Protein AF-A0A379TBI2-F1 (afdb_monomer)

Foldseek 3Di:
DVVLVVVLVVVVVVLVVVVVVVVVVCVVPVPDDCVVVVVVSVVVVVVSVLVSCLSVDDPVVSLVSVLVVVLVVLVVVVVPDPDDPVPVPLSVVVSVLSVVLSVCVVVVVVVCSVCCVPPVSVVVVVVVVVVVVVVVVVVVVVVVVVVVVVCVVVVVDDDDDDDDDDD

Sequence (167 aa):
MMLLEKSLLVIFALLLVATLVNQILVWRRPDKDWRELTLRIRTWWLIIILFSLALLSPTWLALTFFALLSFMALKEFLTLVPSRHSDRMPLLWMFIAIPINYWLIGIGWYGMFVVFIPVYVFLFLPARMVKKSNLWTISGTACLSFNNRHTEVLLKLGEPETPFLYC

Radius of gyration: 27.83 Å; Cα contacts (8 Å, |Δi|>4): 44; chains: 1; bounding box: 73×59×54 Å

Structure (mmCIF, N/CA/C/O backbone):
data_AF-A0A379TBI2-F1
#
_entry.id   AF-A0A379TBI2-F1
#
loop_
_atom_site.group_PDB
_atom_site.id
_atom_site.type_symbol
_atom_site.label_atom_id
_atom_site.label_alt_id
_atom_site.label_comp_id
_atom_site.label_asym_id
_atom_site.label_entity_id
_atom_site.label_seq_id
_atom_site.pdbx_PDB_ins_code
_atom_site.Cartn_x
_atom_site.Cartn_y
_atom_site.Cartn_z
_atom_site.occupancy
_atom_site.B_iso_or_equiv
_atom_site.auth_seq_id
_atom_site.auth_comp_id
_atom_site.auth_asym_id
_atom_site.auth_atom_id
_atom_site.pdbx_PDB_model_num
ATOM 1 N N . MET A 1 1 ? -19.198 12.059 -6.521 1.00 63.09 1 MET A N 1
ATOM 2 C CA . MET A 1 1 ? -18.618 12.555 -5.253 1.00 63.09 1 MET A CA 1
ATOM 3 C C . MET A 1 1 ? -19.501 12.201 -4.055 1.00 63.09 1 MET A C 1
ATOM 5 O O . MET A 1 1 ? -19.048 11.424 -3.232 1.00 63.09 1 MET A O 1
ATOM 9 N N . MET A 1 2 ? -20.784 12.589 -4.020 1.00 72.75 2 MET A N 1
ATOM 10 C CA . MET A 1 2 ? -21.683 12.294 -2.879 1.00 72.75 2 MET A CA 1
ATOM 11 C C . MET A 1 2 ? -21.872 10.800 -2.526 1.00 72.75 2 MET A C 1
ATOM 13 O O . MET A 1 2 ? -22.045 10.463 -1.361 1.00 72.75 2 MET A O 1
ATOM 17 N N . LEU A 1 3 ? -21.846 9.886 -3.506 1.00 75.50 3 LEU A N 1
ATOM 18 C CA . LEU A 1 3 ? -21.979 8.439 -3.247 1.00 75.50 3 LEU A CA 1
ATOM 19 C C . LEU A 1 3 ? -20.735 7.842 -2.568 1.00 75.50 3 LEU A C 1
ATOM 21 O O . LEU A 1 3 ? -20.865 6.971 -1.710 1.00 75.50 3 LEU A O 1
ATOM 25 N N . LEU A 1 4 ? -19.543 8.343 -2.914 1.00 73.00 4 LEU A N 1
ATOM 26 C CA . LEU A 1 4 ? -18.274 7.885 -2.345 1.00 73.00 4 LEU A CA 1
ATOM 27 C C . LEU A 1 4 ? -18.199 8.263 -0.860 1.00 73.00 4 LEU A C 1
ATOM 29 O O . LEU A 1 4 ? -17.971 7.403 -0.013 1.00 73.00 4 LEU A O 1
ATOM 33 N N . GLU A 1 5 ? -18.498 9.522 -0.537 1.00 75.19 5 GLU A N 1
ATOM 34 C CA . GLU A 1 5 ? -18.505 10.031 0.840 1.00 75.19 5 GLU A CA 1
ATOM 35 C C . GLU A 1 5 ? -19.476 9.254 1.735 1.00 75.19 5 GLU A C 1
ATOM 37 O O . GLU A 1 5 ? -19.113 8.838 2.835 1.00 75.19 5 GLU A O 1
ATOM 42 N N . LYS A 1 6 ? -20.691 8.971 1.242 1.00 82.81 6 LYS A N 1
ATOM 43 C CA . LYS A 1 6 ? -21.672 8.178 1.996 1.00 82.81 6 LYS A CA 1
ATOM 44 C C . LYS A 1 6 ? -21.209 6.743 2.234 1.00 82.81 6 LYS A C 1
ATOM 46 O O . LYS A 1 6 ? -21.382 6.237 3.340 1.00 82.81 6 LYS A O 1
ATOM 51 N N . SER A 1 7 ? -20.601 6.096 1.239 1.00 79.19 7 SER A N 1
ATOM 52 C CA . SER A 1 7 ? -20.083 4.731 1.400 1.00 79.19 7 SER A CA 1
ATOM 53 C C . SER A 1 7 ? -18.958 4.654 2.440 1.00 79.19 7 SER A C 1
ATOM 55 O O . SER A 1 7 ? -18.950 3.750 3.274 1.00 79.19 7 SER A O 1
ATOM 57 N N . LEU A 1 8 ? -18.070 5.650 2.468 1.00 74.94 8 LEU A N 1
ATOM 58 C CA . LEU A 1 8 ? -16.977 5.733 3.435 1.00 74.94 8 LEU A CA 1
ATOM 59 C C . LEU A 1 8 ? -17.489 5.982 4.854 1.00 74.94 8 LEU A C 1
ATOM 61 O O . LEU A 1 8 ? -17.035 5.316 5.781 1.00 74.94 8 LEU A O 1
ATOM 65 N N . LEU A 1 9 ? -18.477 6.866 5.023 1.00 81.00 9 LEU A N 1
ATOM 66 C CA . LEU A 1 9 ? -19.123 7.097 6.318 1.00 81.00 9 LEU A CA 1
ATOM 67 C C . LEU A 1 9 ? -19.781 5.828 6.871 1.00 81.00 9 LEU A C 1
ATOM 69 O O . LEU A 1 9 ? -19.656 5.550 8.062 1.00 81.00 9 LEU A O 1
ATOM 73 N N . VAL A 1 10 ? -20.436 5.032 6.018 1.00 82.75 10 VAL A N 1
ATOM 74 C CA . VAL A 1 10 ? -21.030 3.746 6.422 1.00 82.75 10 VAL A CA 1
ATOM 75 C C . VAL 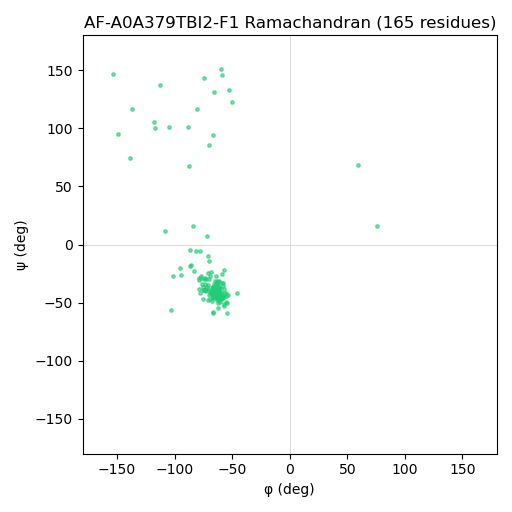A 1 10 ? -19.953 2.761 6.878 1.00 82.75 10 VAL A C 1
ATOM 77 O O . VAL A 1 10 ? -20.110 2.136 7.925 1.00 82.75 10 VAL A O 1
ATOM 80 N N . ILE A 1 11 ? -18.843 2.654 6.142 1.00 79.75 11 ILE A N 1
ATOM 81 C CA . ILE A 1 11 ? -17.716 1.782 6.510 1.00 79.75 11 ILE A CA 1
ATOM 82 C C . ILE A 1 11 ? -17.106 2.225 7.848 1.00 79.75 11 ILE A C 1
ATOM 84 O O . ILE A 1 11 ? -16.882 1.395 8.732 1.00 79.75 11 ILE A O 1
ATOM 88 N N . PHE A 1 12 ? -16.891 3.530 8.033 1.00 78.12 12 PHE A N 1
ATOM 89 C CA . PHE A 1 12 ? -16.325 4.085 9.263 1.00 78.12 12 PHE A CA 1
ATOM 90 C C . PHE A 1 12 ? -17.249 3.874 10.470 1.00 78.12 12 PHE A C 1
ATOM 92 O O . PHE A 1 12 ? -16.785 3.494 11.546 1.00 78.12 12 PHE A O 1
ATOM 99 N N . ALA A 1 13 ? -18.559 4.061 10.288 1.00 82.88 13 ALA A N 1
ATOM 100 C CA . ALA A 1 13 ? -19.562 3.817 11.321 1.00 82.88 13 ALA A CA 1
ATOM 101 C C . ALA A 1 13 ? -19.628 2.332 11.713 1.00 82.88 13 ALA A C 1
ATOM 103 O O . ALA A 1 13 ? -19.601 2.011 12.901 1.00 82.88 13 ALA A O 1
ATOM 104 N N . LEU A 1 14 ? -19.646 1.423 10.731 1.00 79.19 14 LEU A N 1
ATOM 105 C CA . LEU A 1 14 ? -19.635 -0.024 10.965 1.00 79.19 14 LEU A CA 1
ATOM 106 C C . LEU A 1 14 ? -18.405 -0.448 11.787 1.00 79.19 14 LEU A C 1
ATOM 108 O O . LEU A 1 14 ? -18.512 -1.249 12.717 1.00 79.19 14 LEU A O 1
ATOM 112 N N . LEU A 1 15 ? -17.239 0.123 11.480 1.00 70.38 15 LEU A N 1
ATOM 113 C CA . LEU A 1 15 ? -16.003 -0.157 12.210 1.00 70.38 15 LEU A CA 1
ATOM 114 C C . LEU A 1 15 ? -15.998 0.411 13.612 1.00 70.38 15 LEU A C 1
ATOM 116 O O . LEU A 1 15 ? -15.605 -0.294 14.539 1.00 70.38 15 LEU A O 1
ATOM 120 N N . LEU A 1 16 ? -16.455 1.649 13.794 1.00 80.50 16 LEU A N 1
ATOM 121 C CA . LEU A 1 16 ? -16.614 2.233 15.122 1.00 80.50 16 LEU A CA 1
ATOM 122 C C . LEU A 1 16 ? -17.472 1.332 16.010 1.00 80.50 16 LEU A C 1
ATOM 124 O O . LEU A 1 16 ? -17.080 1.043 17.140 1.00 80.50 16 LEU A O 1
ATOM 128 N N . VAL A 1 17 ? -18.573 0.805 15.469 1.00 80.88 17 VAL A N 1
ATOM 129 C CA . VAL A 1 17 ? -19.432 -0.156 16.170 1.00 80.88 17 VAL A CA 1
ATOM 130 C C . VAL A 1 17 ? -18.666 -1.438 16.504 1.00 80.88 17 VAL A C 1
ATOM 132 O O . VAL A 1 17 ? -18.641 -1.830 17.669 1.00 80.88 17 VAL A O 1
ATOM 135 N N . ALA A 1 18 ? -17.976 -2.061 15.545 1.00 72.56 18 ALA A N 1
ATOM 136 C CA . ALA A 1 18 ? -17.181 -3.269 15.800 1.00 72.56 18 ALA A CA 1
ATOM 137 C C . ALA A 1 18 ? -16.090 -3.057 16.875 1.00 72.56 18 ALA A C 1
ATOM 139 O O . ALA A 1 18 ? -15.830 -3.936 17.699 1.00 72.56 18 ALA A O 1
ATOM 140 N N . THR A 1 19 ? -15.492 -1.866 16.910 1.00 76.31 19 THR A N 1
ATOM 141 C CA . THR A 1 19 ? -14.463 -1.476 17.891 1.00 76.31 19 THR A CA 1
ATOM 142 C C . THR A 1 19 ? -15.050 -1.290 19.271 1.00 76.31 19 THR A C 1
ATOM 144 O O . THR A 1 19 ? -14.511 -1.818 20.237 1.00 76.31 19 THR A O 1
ATOM 147 N N . LEU A 1 20 ? -16.164 -0.562 19.361 1.00 81.25 20 LEU A N 1
ATOM 148 C CA . LEU A 1 20 ? -16.883 -0.336 20.608 1.00 81.25 20 LEU A CA 1
ATOM 149 C C . LEU A 1 20 ? -17.340 -1.664 21.206 1.00 81.25 20 LEU A C 1
ATOM 151 O O . LEU A 1 20 ? -17.132 -1.892 22.393 1.00 81.25 20 LEU A O 1
ATOM 155 N N . VAL A 1 21 ? -17.875 -2.569 20.384 1.00 78.44 21 VAL A N 1
ATOM 156 C CA . VAL A 1 21 ? -18.272 -3.916 20.818 1.00 78.44 21 VAL A CA 1
ATOM 157 C C . VAL A 1 21 ? -17.077 -4.676 21.400 1.00 78.44 21 VAL A C 1
ATOM 159 O O . VAL A 1 21 ? -17.189 -5.236 22.490 1.00 78.44 21 VAL A O 1
ATOM 162 N N . ASN A 1 22 ? -15.918 -4.651 20.737 1.00 69.56 22 ASN A N 1
ATOM 163 C CA . ASN A 1 22 ? -14.719 -5.317 21.246 1.00 69.56 22 ASN A CA 1
ATOM 164 C C . ASN A 1 22 ? -14.168 -4.665 22.525 1.00 69.56 22 ASN A C 1
ATOM 166 O O . ASN A 1 22 ? -13.804 -5.365 23.466 1.00 69.56 22 ASN A O 1
ATOM 170 N N . GLN A 1 23 ? -14.154 -3.333 22.593 1.00 73.94 23 GLN A N 1
ATOM 171 C CA . GLN A 1 23 ? -13.708 -2.576 23.764 1.00 73.94 23 GLN A CA 1
ATOM 172 C C . GLN A 1 23 ? -14.595 -2.875 24.982 1.00 73.94 23 GLN A C 1
ATOM 174 O O . GLN A 1 23 ? -14.090 -3.124 26.075 1.00 73.94 23 GLN A O 1
ATOM 179 N N . ILE A 1 24 ? -15.918 -2.914 24.785 1.00 76.75 24 ILE A N 1
ATOM 180 C CA . ILE A 1 24 ? -16.900 -3.262 25.820 1.00 76.75 24 ILE A CA 1
ATOM 181 C C . ILE A 1 24 ? -16.704 -4.712 26.279 1.00 76.75 24 ILE A C 1
ATOM 183 O O . ILE A 1 24 ? -16.808 -4.994 27.474 1.00 76.75 24 ILE A O 1
ATOM 187 N N . LEU A 1 25 ? -16.393 -5.629 25.360 1.00 67.75 25 LEU A N 1
ATOM 188 C CA . LEU A 1 25 ? -16.162 -7.036 25.681 1.00 67.75 25 LEU A CA 1
ATOM 189 C C . LEU A 1 25 ? -14.884 -7.238 26.513 1.00 67.75 25 LEU A C 1
ATOM 191 O O . LEU A 1 25 ? -14.921 -7.960 27.510 1.00 67.75 25 LEU A O 1
ATOM 195 N N . VAL A 1 26 ? -13.796 -6.544 26.159 1.00 65.69 26 VAL A N 1
ATOM 196 C CA . VAL A 1 26 ? -12.535 -6.533 26.924 1.00 65.69 26 VAL A CA 1
ATOM 197 C C . VAL A 1 26 ? -12.742 -5.918 28.310 1.00 65.69 26 VAL A C 1
ATOM 199 O O . VAL A 1 26 ? -12.246 -6.451 29.299 1.00 65.69 26 VAL A O 1
ATOM 202 N N . TRP A 1 27 ? -13.524 -4.840 28.407 1.00 67.00 27 TRP A N 1
ATOM 203 C CA . TRP A 1 27 ? -13.779 -4.163 29.680 1.00 67.00 27 TRP A CA 1
ATOM 204 C C . TRP A 1 27 ? -14.707 -4.959 30.612 1.00 67.00 27 TRP A C 1
ATOM 206 O O . TRP A 1 27 ? -14.565 -4.885 31.830 1.00 67.00 27 TRP A O 1
ATOM 216 N N . ARG A 1 28 ? -15.633 -5.762 30.066 1.00 67.25 28 ARG A N 1
ATOM 217 C CA . ARG A 1 28 ? -16.559 -6.589 30.863 1.00 67.25 28 ARG A CA 1
ATOM 218 C C . ARG A 1 28 ? -16.025 -7.964 31.271 1.00 67.25 28 ARG A C 1
ATOM 220 O O . ARG A 1 28 ? -16.618 -8.578 32.157 1.00 67.25 28 ARG A O 1
ATOM 227 N N . ARG A 1 29 ? -14.985 -8.498 30.623 1.00 58.84 29 ARG A N 1
ATOM 228 C CA . ARG A 1 29 ? -14.481 -9.865 30.877 1.00 58.84 29 ARG A CA 1
ATOM 229 C C . ARG A 1 29 ? -12.941 -9.911 30.883 1.00 58.84 29 ARG A C 1
ATOM 231 O O . ARG A 1 29 ? -12.364 -10.444 29.933 1.00 58.84 29 ARG A O 1
ATOM 238 N N . PRO A 1 30 ? -12.280 -9.412 31.945 1.00 62.41 30 PRO A N 1
ATOM 239 C CA . PRO A 1 30 ? -10.816 -9.409 32.060 1.00 62.41 30 PRO A CA 1
ATOM 240 C C . PRO A 1 30 ? -10.180 -10.801 32.268 1.00 62.41 30 PRO A C 1
ATOM 242 O O . PRO A 1 30 ? -8.983 -10.944 32.062 1.00 62.41 30 PRO A O 1
ATOM 245 N N . ASP A 1 31 ? -10.962 -11.831 32.621 1.00 60.78 31 ASP A N 1
ATOM 246 C CA . ASP A 1 31 ? -10.477 -13.193 32.941 1.00 60.78 31 ASP A CA 1
ATOM 247 C C . ASP A 1 31 ? -10.110 -14.086 31.737 1.00 60.78 31 ASP A C 1
ATOM 249 O O . ASP A 1 31 ? -9.628 -15.203 31.915 1.00 60.78 31 ASP A O 1
ATOM 253 N N . LYS A 1 32 ? -10.352 -13.649 30.496 1.00 61.44 32 LYS A N 1
ATOM 254 C CA . LYS A 1 32 ? -9.974 -14.406 29.288 1.00 61.44 32 LYS A CA 1
ATOM 255 C C . LYS A 1 32 ? -8.884 -13.662 28.524 1.00 61.44 32 LYS A C 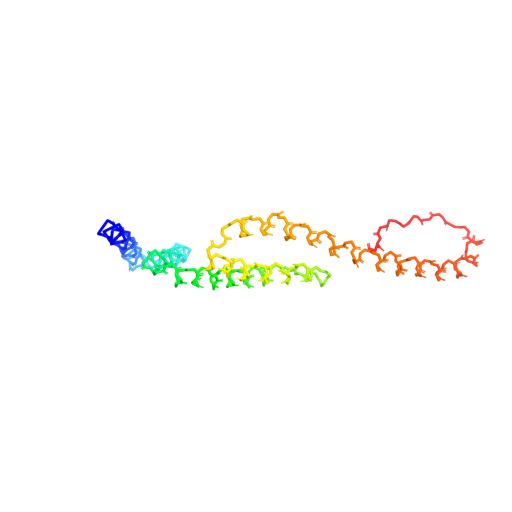1
ATOM 257 O O . LYS A 1 32 ? -8.982 -12.455 28.319 1.00 61.44 32 LYS A O 1
ATOM 262 N N . ASP A 1 33 ? -7.874 -14.385 28.040 1.00 66.31 33 ASP A N 1
ATOM 263 C CA . ASP A 1 33 ? -6.831 -13.819 27.180 1.00 66.31 33 ASP A CA 1
ATOM 264 C C . ASP A 1 33 ? -7.397 -13.473 25.787 1.00 66.31 33 ASP A C 1
ATOM 266 O O . ASP A 1 33 ? -7.311 -14.234 24.827 1.00 66.31 33 ASP A O 1
ATOM 270 N N . TRP A 1 34 ? -7.973 -12.276 25.654 1.00 66.38 34 TRP A N 1
ATOM 271 C CA . TRP A 1 34 ? -8.491 -11.725 24.390 1.00 66.38 34 TRP A CA 1
ATOM 272 C C . TRP A 1 34 ? -7.414 -11.040 23.534 1.00 66.38 34 TRP A C 1
ATOM 274 O O . TRP A 1 34 ? -7.726 -10.258 22.627 1.00 66.38 34 TRP A O 1
ATOM 284 N N . ARG A 1 35 ? -6.132 -11.287 23.830 1.00 70.38 35 ARG A N 1
ATOM 285 C CA . ARG A 1 35 ? -5.003 -10.599 23.183 1.00 70.38 35 ARG A CA 1
ATOM 286 C C . ARG A 1 35 ? -4.966 -10.878 21.685 1.00 70.38 35 ARG A C 1
ATOM 288 O O . ARG A 1 35 ? -4.784 -9.943 20.915 1.00 70.38 35 ARG A O 1
ATOM 295 N N . GLU A 1 36 ? -5.236 -12.114 21.265 1.00 73.12 36 GLU A N 1
ATOM 296 C CA . GLU A 1 36 ? -5.287 -12.477 19.843 1.00 73.12 36 GLU A CA 1
ATOM 297 C C . GLU A 1 36 ? -6.422 -11.771 19.087 1.00 73.12 36 GLU A C 1
ATOM 299 O O . GLU A 1 36 ? -6.209 -11.260 17.985 1.00 73.12 36 GLU A O 1
ATOM 304 N N . LEU A 1 37 ? -7.620 -11.693 19.682 1.00 70.00 37 LEU A N 1
ATOM 305 C CA . LEU A 1 37 ? -8.766 -10.998 19.080 1.00 70.00 37 LEU A CA 1
ATOM 306 C C . LEU A 1 37 ? -8.499 -9.496 18.952 1.00 70.00 37 LEU A C 1
ATOM 308 O O . LEU A 1 37 ? -8.740 -8.901 17.901 1.00 70.00 37 LEU A O 1
ATOM 312 N N . THR A 1 38 ? -7.947 -8.895 20.006 1.00 74.75 38 THR A N 1
ATOM 313 C CA . THR A 1 38 ? -7.604 -7.469 20.028 1.00 74.75 38 THR A CA 1
ATOM 314 C C . THR A 1 38 ? -6.521 -7.146 18.996 1.00 74.75 38 THR A C 1
ATOM 316 O O . THR A 1 38 ? -6.607 -6.118 18.323 1.00 74.75 38 THR A O 1
ATOM 319 N N . LEU A 1 39 ? -5.542 -8.041 18.806 1.00 77.44 39 LEU A N 1
ATOM 320 C CA . LEU A 1 39 ? -4.510 -7.886 17.779 1.00 77.44 39 LEU A CA 1
ATOM 321 C C . LEU A 1 39 ? -5.117 -7.899 16.371 1.00 77.44 39 LEU A C 1
ATOM 323 O O . LEU A 1 39 ? -4.838 -7.001 15.578 1.00 77.44 39 LEU A O 1
ATOM 327 N N . ARG A 1 40 ? -6.000 -8.866 16.080 1.00 78.38 40 ARG A N 1
ATOM 328 C CA . ARG A 1 40 ? -6.691 -8.967 14.782 1.00 78.38 40 ARG A CA 1
ATOM 329 C C . ARG A 1 40 ? -7.490 -7.704 14.477 1.00 78.38 40 ARG A C 1
ATOM 331 O O . ARG A 1 40 ? -7.386 -7.172 13.375 1.00 78.38 40 ARG A O 1
ATOM 338 N N . ILE A 1 41 ? -8.233 -7.193 15.455 1.00 79.31 41 ILE A N 1
ATOM 339 C CA . ILE A 1 41 ? -9.045 -5.979 15.296 1.00 79.31 41 ILE A CA 1
ATOM 340 C C . ILE A 1 41 ? -8.164 -4.754 15.056 1.00 79.31 41 ILE A C 1
ATOM 342 O O . ILE A 1 41 ? -8.484 -3.937 14.195 1.00 79.31 41 ILE A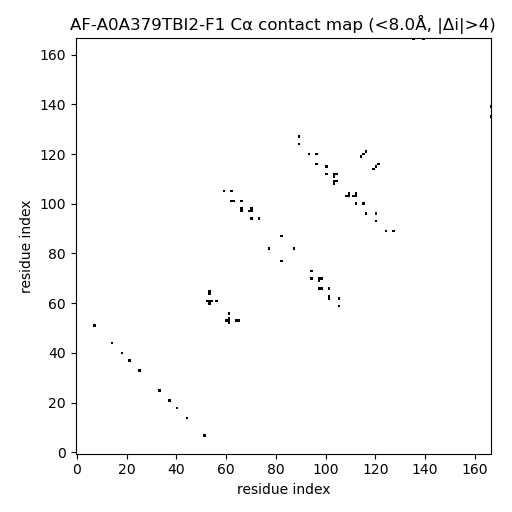 O 1
ATOM 346 N N . ARG A 1 42 ? -7.023 -4.651 15.746 1.00 78.50 42 ARG A N 1
ATOM 347 C CA . ARG A 1 42 ? -6.055 -3.569 15.534 1.00 78.50 42 ARG A CA 1
ATOM 348 C C . ARG A 1 42 ? -5.453 -3.603 14.126 1.00 78.50 42 ARG A C 1
ATOM 350 O O . ARG A 1 42 ? -5.350 -2.554 13.494 1.00 78.50 42 ARG A O 1
ATOM 357 N N . THR A 1 43 ? -5.098 -4.783 13.616 1.00 80.25 43 THR A N 1
ATOM 358 C CA . THR A 1 43 ? -4.597 -4.948 12.240 1.00 80.25 43 THR A CA 1
ATOM 359 C C . THR A 1 43 ? -5.662 -4.582 11.207 1.00 80.25 43 THR A C 1
ATOM 361 O O . THR A 1 43 ? -5.370 -3.853 10.261 1.00 80.25 43 THR A O 1
ATOM 364 N N . TRP A 1 44 ? -6.906 -5.027 11.404 1.00 81.12 44 TRP A N 1
ATOM 365 C CA . TRP A 1 44 ? -8.030 -4.668 10.533 1.00 81.12 44 TRP A CA 1
ATOM 366 C C . TRP A 1 44 ? -8.295 -3.162 10.522 1.00 81.12 44 TRP A C 1
ATOM 368 O O . TRP A 1 44 ? -8.494 -2.583 9.456 1.00 81.12 44 TRP A O 1
ATOM 378 N N . TRP A 1 45 ? -8.217 -2.509 11.683 1.00 77.44 45 TRP A N 1
ATOM 379 C CA . TRP A 1 45 ? -8.302 -1.052 11.784 1.00 77.44 45 TRP A CA 1
ATOM 380 C C . TRP A 1 45 ? -7.252 -0.345 10.939 1.00 77.44 45 TRP A C 1
ATOM 382 O O . TRP A 1 45 ? -7.561 0.608 10.226 1.00 77.44 45 TRP A O 1
ATOM 392 N N . LEU A 1 46 ? -6.015 -0.834 11.008 1.00 80.25 46 LEU A N 1
ATOM 393 C CA . LEU A 1 46 ? -4.898 -0.270 10.267 1.00 80.25 46 LEU A CA 1
ATOM 394 C C . LEU A 1 46 ? -5.138 -0.392 8.756 1.00 80.25 46 LEU A C 1
ATOM 396 O O . LEU A 1 46 ? -5.017 0.604 8.048 1.00 80.25 46 LEU A O 1
ATOM 400 N N . ILE A 1 47 ? -5.572 -1.566 8.280 1.00 83.44 47 ILE A N 1
ATOM 401 C CA . ILE A 1 47 ? -5.901 -1.802 6.863 1.00 83.44 47 ILE A CA 1
ATOM 402 C C . ILE A 1 47 ? -7.026 -0.872 6.399 1.00 83.44 47 ILE A C 1
ATOM 404 O O . ILE A 1 47 ? -6.927 -0.287 5.322 1.00 83.44 47 ILE A O 1
ATOM 408 N N . ILE A 1 48 ? -8.082 -0.705 7.197 1.00 80.56 48 ILE A N 1
ATOM 409 C CA . ILE A 1 48 ? -9.256 0.044 6.743 1.00 80.56 48 ILE A CA 1
ATOM 410 C C . ILE A 1 48 ? -9.048 1.557 6.818 1.00 80.56 48 ILE A C 1
ATOM 412 O O . ILE A 1 48 ? -9.455 2.244 5.883 1.00 80.56 48 ILE A O 1
ATOM 416 N N . ILE A 1 49 ? -8.366 2.088 7.844 1.00 78.38 49 ILE A N 1
ATOM 417 C CA . ILE A 1 49 ? -7.942 3.503 7.834 1.00 78.38 49 ILE A CA 1
ATOM 418 C C . ILE A 1 49 ? -7.144 3.775 6.567 1.00 78.38 49 ILE A C 1
ATOM 420 O O . ILE A 1 49 ? -7.407 4.737 5.853 1.00 78.38 49 ILE A O 1
ATOM 424 N N . LEU A 1 50 ? -6.155 2.926 6.309 1.00 80.94 50 LEU A N 1
ATOM 425 C CA . LEU A 1 50 ? -5.211 3.091 5.221 1.00 80.94 50 LEU A CA 1
ATOM 426 C C . LEU A 1 50 ? -5.913 3.028 3.859 1.00 80.94 50 LEU A C 1
ATOM 428 O O . LEU A 1 50 ? -5.668 3.874 3.000 1.00 80.94 50 LEU A O 1
ATOM 432 N N . PHE A 1 51 ? -6.850 2.095 3.693 1.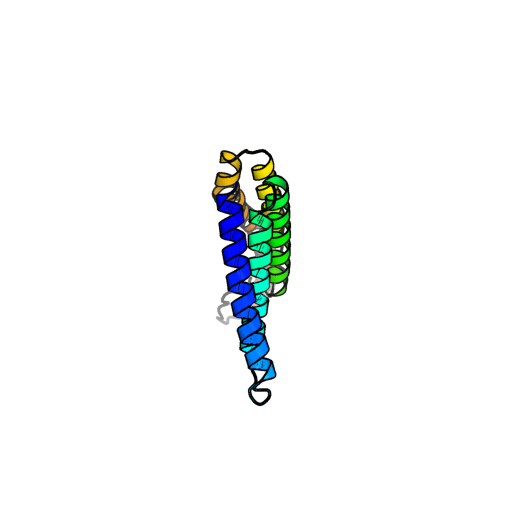00 79.62 51 PHE A N 1
ATOM 433 C CA . PHE A 1 51 ? -7.666 1.979 2.488 1.00 79.62 51 PHE A CA 1
ATOM 434 C C . PHE A 1 51 ? -8.615 3.174 2.321 1.00 79.62 51 PHE A C 1
ATOM 436 O O . PHE A 1 51 ? -8.675 3.773 1.249 1.00 79.62 51 PHE A O 1
ATOM 443 N N . SER A 1 52 ? -9.301 3.581 3.393 1.00 78.56 52 SER A N 1
ATOM 444 C CA . SER A 1 52 ? -10.189 4.748 3.400 1.00 78.56 52 SER A CA 1
ATOM 445 C C . SER A 1 52 ? -9.435 6.029 3.044 1.00 78.56 52 SER A C 1
ATOM 447 O O . SER A 1 52 ? -9.925 6.828 2.248 1.00 78.56 52 SER A O 1
ATOM 449 N N . LEU A 1 53 ? -8.238 6.222 3.606 1.00 75.81 53 LEU A N 1
ATOM 450 C CA . LEU A 1 53 ? -7.392 7.375 3.320 1.00 75.81 53 LEU A CA 1
ATOM 451 C C . LEU A 1 53 ? -7.000 7.400 1.842 1.00 75.81 53 LEU A C 1
ATOM 453 O O . LEU A 1 53 ? -7.099 8.446 1.211 1.00 75.81 53 LEU A O 1
ATOM 457 N N . ALA A 1 54 ? -6.631 6.252 1.272 1.00 77.06 54 ALA A N 1
ATOM 458 C CA . ALA A 1 54 ? -6.274 6.156 -0.138 1.00 77.06 54 ALA A CA 1
ATOM 459 C C . ALA A 1 54 ? -7.456 6.434 -1.089 1.00 77.06 54 ALA A C 1
ATOM 461 O O . ALA A 1 54 ? -7.253 7.031 -2.140 1.00 77.06 54 ALA A O 1
ATOM 462 N N . LEU A 1 55 ? -8.681 6.050 -0.716 1.00 74.12 55 LEU A N 1
ATOM 463 C CA . LEU A 1 55 ? -9.905 6.303 -1.493 1.00 74.12 55 LEU A CA 1
ATOM 464 C C . LEU A 1 55 ? -10.383 7.760 -1.446 1.00 74.12 55 LEU A C 1
ATOM 466 O O . LEU A 1 55 ? -10.955 8.247 -2.418 1.00 74.12 55 LEU A O 1
ATOM 470 N N . LEU A 1 56 ? -10.183 8.442 -0.315 1.00 72.75 56 LEU A N 1
ATOM 471 C CA . LEU A 1 56 ? -10.500 9.868 -0.142 1.00 72.75 56 LEU A CA 1
ATOM 472 C C . LEU A 1 56 ? -9.461 10.778 -0.800 1.00 72.75 56 LEU A C 1
ATOM 474 O O . LEU A 1 56 ? -9.745 11.923 -1.148 1.00 72.75 56 LEU A O 1
ATOM 478 N N . SER A 1 57 ? -8.237 10.278 -0.906 1.00 78.56 57 SER A N 1
ATOM 479 C CA . SER A 1 57 ? -7.085 11.023 -1.373 1.00 78.56 57 SER A CA 1
ATOM 480 C C . SER A 1 57 ? -7.119 11.236 -2.894 1.00 78.56 57 SER A C 1
ATOM 482 O O . SER A 1 57 ? -7.528 10.339 -3.633 1.00 78.56 57 SER A O 1
ATOM 484 N N . PRO A 1 58 ? -6.670 12.402 -3.405 1.00 79.19 58 PRO A N 1
ATOM 485 C CA . PRO A 1 58 ? -6.503 12.592 -4.842 1.00 79.19 58 PRO A CA 1
ATOM 486 C C . PRO A 1 58 ? -5.499 11.578 -5.399 1.00 79.19 58 PRO A C 1
ATOM 488 O O . PRO A 1 58 ? -4.556 11.188 -4.709 1.00 79.19 58 PRO A O 1
ATOM 491 N N . THR A 1 59 ? -5.656 11.202 -6.670 1.00 78.38 59 THR A N 1
ATOM 492 C CA . THR A 1 59 ? -4.898 10.123 -7.329 1.00 78.38 59 THR A CA 1
ATOM 493 C C . THR A 1 59 ? -3.393 10.184 -7.064 1.00 78.38 59 THR A C 1
ATOM 495 O O . THR A 1 59 ? -2.778 9.168 -6.766 1.00 78.38 59 THR A O 1
ATOM 498 N N . TRP A 1 60 ? -2.792 11.377 -7.099 1.00 78.94 60 TRP A N 1
ATOM 499 C CA . TRP A 1 60 ? -1.358 11.554 -6.854 1.00 78.94 60 TRP A CA 1
ATOM 500 C C . TRP A 1 60 ? -0.934 11.200 -5.421 1.00 78.94 60 TRP A C 1
ATOM 502 O O . TRP A 1 60 ? 0.086 10.542 -5.195 1.00 78.94 60 TRP A O 1
ATOM 512 N N . LEU A 1 61 ? -1.727 11.628 -4.439 1.00 80.12 61 LEU A N 1
ATOM 513 C CA . LEU A 1 61 ? -1.447 11.391 -3.030 1.00 80.12 61 LEU A CA 1
ATOM 514 C C . LEU A 1 61 ? -1.734 9.919 -2.687 1.00 80.12 61 LEU A C 1
ATOM 516 O O . LEU A 1 61 ? -0.904 9.286 -2.035 1.00 80.12 61 LEU A O 1
ATOM 520 N N . ALA A 1 62 ? -2.801 9.332 -3.238 1.00 84.25 62 ALA A N 1
ATOM 521 C CA . ALA A 1 62 ? -3.089 7.902 -3.127 1.00 84.25 62 ALA A CA 1
ATOM 522 C C . ALA A 1 62 ? -1.948 7.034 -3.692 1.00 84.25 62 ALA A C 1
ATOM 524 O O . ALA A 1 62 ? -1.490 6.109 -3.020 1.00 84.25 62 ALA A O 1
ATOM 525 N N . LEU A 1 63 ? -1.432 7.363 -4.884 1.00 85.81 63 LEU A N 1
ATOM 526 C CA . LEU A 1 63 ? -0.291 6.667 -5.495 1.00 85.81 63 LEU A CA 1
ATOM 527 C C . LEU A 1 63 ? 0.962 6.743 -4.620 1.00 85.81 63 LEU A C 1
ATOM 529 O O . LEU A 1 63 ? 1.640 5.736 -4.423 1.00 85.81 63 LEU A O 1
ATOM 533 N N . THR A 1 64 ? 1.245 7.919 -4.058 1.00 84.94 64 THR A N 1
ATOM 534 C CA . THR A 1 64 ? 2.405 8.121 -3.178 1.00 84.94 64 THR A CA 1
ATOM 535 C C . THR A 1 64 ? 2.268 7.309 -1.886 1.00 84.94 64 THR A C 1
ATOM 537 O O . THR A 1 64 ? 3.221 6.650 -1.468 1.00 84.94 64 THR A O 1
ATOM 540 N N . PHE A 1 65 ? 1.076 7.286 -1.280 1.00 85.62 65 PHE A N 1
ATOM 541 C CA . PHE A 1 65 ? 0.793 6.450 -0.111 1.00 85.62 65 PHE A CA 1
ATOM 542 C C . PHE A 1 65 ? 0.972 4.962 -0.421 1.00 85.62 65 PHE A C 1
ATOM 544 O O . PHE A 1 65 ? 1.686 4.276 0.308 1.00 85.62 65 PHE A O 1
ATOM 551 N N . PHE A 1 66 ? 0.391 4.459 -1.511 1.00 85.94 66 PHE A N 1
ATOM 552 C CA . PHE A 1 66 ? 0.547 3.055 -1.904 1.00 85.94 66 PHE A CA 1
ATOM 553 C C . PHE A 1 66 ? 2.003 2.679 -2.197 1.00 85.94 66 PHE A C 1
ATO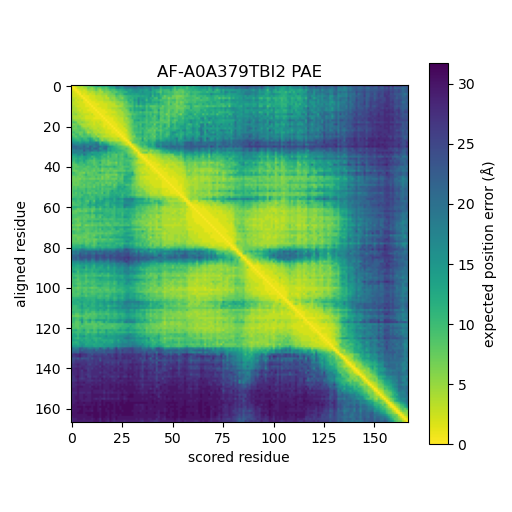M 555 O O . PHE A 1 66 ? 2.446 1.601 -1.793 1.00 85.94 66 PHE A O 1
ATOM 562 N N . ALA A 1 67 ? 2.775 3.575 -2.817 1.00 87.81 67 ALA A N 1
ATOM 563 C CA . ALA A 1 67 ? 4.202 3.367 -3.038 1.00 87.81 67 ALA A CA 1
ATOM 564 C C . ALA A 1 67 ? 4.974 3.234 -1.712 1.00 87.81 67 ALA A C 1
ATOM 566 O O . ALA A 1 67 ? 5.750 2.290 -1.542 1.00 87.81 67 ALA A O 1
ATOM 567 N N . LEU A 1 68 ? 4.723 4.125 -0.743 1.00 88.06 68 LEU A N 1
ATOM 568 C CA . LEU A 1 68 ? 5.342 4.070 0.589 1.00 88.06 68 LEU A CA 1
ATOM 569 C C . LEU A 1 68 ? 4.947 2.809 1.366 1.00 88.06 68 LEU A C 1
ATOM 571 O O . LEU A 1 68 ? 5.786 2.194 2.025 1.00 88.06 68 LEU A O 1
ATOM 575 N N . LEU A 1 69 ? 3.688 2.394 1.264 1.00 88.69 69 LEU A N 1
ATOM 576 C CA . LEU A 1 69 ? 3.194 1.181 1.911 1.00 88.69 69 LEU A CA 1
ATOM 577 C C . LEU A 1 69 ? 3.816 -0.076 1.321 1.00 88.69 69 LEU A C 1
ATOM 579 O O . LEU A 1 69 ? 4.266 -0.942 2.067 1.00 88.69 69 LEU A O 1
ATOM 583 N N . SER A 1 70 ? 3.903 -0.153 -0.006 1.00 88.12 70 SER A N 1
ATOM 584 C CA . SER A 1 70 ? 4.587 -1.252 -0.685 1.00 88.12 70 SER A CA 1
ATOM 585 C C . SER A 1 70 ? 6.066 -1.313 -0.295 1.00 88.12 70 SER A C 1
ATOM 587 O O . SER A 1 70 ? 6.611 -2.403 -0.132 1.00 88.12 70 SER A O 1
ATOM 589 N N . PHE A 1 71 ? 6.713 -0.159 -0.116 1.00 87.44 71 PHE A N 1
ATOM 590 C CA . PHE A 1 71 ? 8.095 -0.067 0.346 1.00 87.44 71 PHE A CA 1
ATOM 591 C C . PHE A 1 71 ? 8.262 -0.552 1.793 1.00 87.44 71 PHE A C 1
ATOM 593 O O . PHE A 1 71 ? 9.177 -1.327 2.077 1.00 87.44 71 PHE A O 1
ATOM 600 N N . MET A 1 72 ? 7.369 -0.144 2.703 1.00 88.19 72 MET A N 1
ATOM 601 C CA . MET A 1 72 ? 7.359 -0.633 4.087 1.00 88.19 72 MET A CA 1
ATOM 602 C C . MET A 1 72 ? 7.135 -2.144 4.151 1.00 88.19 72 MET 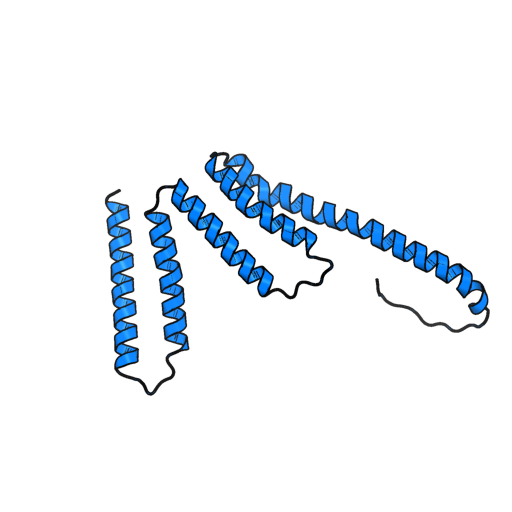A C 1
ATOM 604 O O . MET A 1 72 ? 7.910 -2.844 4.803 1.00 88.19 72 MET A O 1
ATOM 608 N N . ALA A 1 73 ? 6.133 -2.646 3.426 1.00 86.19 73 ALA A N 1
ATOM 609 C CA . ALA A 1 73 ? 5.822 -4.069 3.370 1.00 86.19 73 ALA A CA 1
ATOM 610 C C . ALA A 1 73 ? 7.005 -4.883 2.831 1.00 86.19 73 ALA A C 1
ATOM 612 O O . ALA A 1 73 ? 7.358 -5.917 3.398 1.00 86.19 73 ALA A O 1
ATOM 613 N N . LEU A 1 74 ? 7.667 -4.396 1.775 1.00 85.69 74 LEU A N 1
ATOM 614 C CA . LEU A 1 74 ? 8.843 -5.064 1.233 1.00 85.69 74 LEU A CA 1
ATOM 615 C C . LEU A 1 74 ? 10.001 -5.054 2.234 1.00 85.69 74 LEU A C 1
ATOM 617 O O . LEU A 1 74 ? 10.614 -6.093 2.442 1.00 85.69 74 LEU A O 1
ATOM 621 N N . LYS A 1 75 ? 10.290 -3.929 2.898 1.00 84.31 75 LYS A N 1
ATOM 622 C CA . LYS A 1 75 ? 11.346 -3.861 3.924 1.00 84.31 75 LYS A CA 1
ATOM 623 C C . LYS A 1 75 ? 11.129 -4.901 5.031 1.00 84.31 75 LYS A C 1
ATOM 625 O O . LYS A 1 75 ? 12.079 -5.574 5.435 1.00 84.31 75 LYS A O 1
ATOM 630 N N . GLU A 1 76 ? 9.899 -5.039 5.513 1.00 87.19 76 GLU A N 1
ATOM 631 C CA . GLU A 1 76 ? 9.563 -6.011 6.555 1.00 87.19 76 GLU A CA 1
ATOM 632 C C . GLU A 1 76 ? 9.667 -7.452 6.038 1.00 87.19 76 GLU A C 1
ATOM 634 O O . GLU A 1 76 ? 10.302 -8.291 6.676 1.00 87.19 76 GLU A O 1
ATOM 639 N N . PHE A 1 77 ? 9.190 -7.713 4.819 1.00 84.62 77 PHE A N 1
ATOM 640 C CA . PHE A 1 77 ? 9.356 -9.007 4.154 1.00 84.62 77 PHE A CA 1
ATOM 641 C C . PHE A 1 77 ? 10.834 -9.397 3.983 1.00 84.62 77 PHE A C 1
ATOM 643 O O . PHE A 1 77 ? 11.223 -10.517 4.311 1.00 84.62 77 PHE A O 1
ATOM 650 N N . LEU A 1 78 ? 11.688 -8.467 3.544 1.00 80.19 78 LEU A N 1
ATOM 651 C CA . LEU A 1 78 ? 13.132 -8.697 3.404 1.00 80.19 78 LEU A CA 1
ATOM 652 C C . LEU A 1 78 ? 13.831 -8.965 4.740 1.00 80.19 78 LEU A C 1
ATOM 654 O O . LEU A 1 78 ? 14.864 -9.630 4.762 1.00 80.19 78 LEU A O 1
ATOM 658 N N . THR A 1 79 ? 13.279 -8.450 5.838 1.00 83.06 79 THR A N 1
ATOM 659 C CA . THR A 1 79 ? 13.794 -8.698 7.189 1.00 83.06 79 THR A CA 1
ATOM 660 C C . THR A 1 79 ? 13.437 -10.106 7.668 1.00 83.06 79 THR A C 1
ATOM 662 O O . THR A 1 79 ? 14.244 -10.746 8.337 1.00 83.06 79 THR A O 1
ATOM 665 N N . LEU A 1 80 ? 12.250 -10.603 7.306 1.00 83.19 80 LEU A N 1
ATOM 666 C CA . LEU A 1 80 ? 11.768 -11.932 7.695 1.00 83.19 80 LEU A CA 1
ATOM 667 C C . LEU A 1 80 ? 12.404 -13.070 6.887 1.00 83.19 80 LEU A C 1
ATOM 669 O O . LEU A 1 80 ? 12.525 -14.184 7.392 1.00 83.19 80 LEU A O 1
ATOM 673 N N . VAL A 1 81 ? 12.810 -12.816 5.641 1.00 81.94 81 VAL A N 1
ATOM 674 C CA . VAL A 1 81 ? 13.431 -13.836 4.787 1.00 81.94 81 VAL A CA 1
ATOM 675 C C . VAL A 1 81 ? 14.917 -14.001 5.152 1.00 81.94 81 VAL A C 1
ATOM 677 O O . VAL A 1 81 ? 15.699 -13.067 4.930 1.00 81.94 81 VAL A O 1
ATOM 680 N N . PRO A 1 82 ? 15.364 -15.182 5.641 1.00 69.00 82 PRO A N 1
ATOM 681 C CA . PRO A 1 82 ? 16.778 -15.455 5.883 1.00 69.00 82 PRO A CA 1
ATOM 682 C C . PRO A 1 82 ? 17.524 -15.494 4.543 1.00 69.00 82 PRO A C 1
ATOM 684 O O . PRO A 1 82 ? 17.565 -16.499 3.835 1.00 69.00 82 PRO A O 1
ATOM 687 N N . SER A 1 83 ? 18.088 -14.354 4.156 1.00 61.28 83 SER A N 1
ATOM 688 C CA . SER A 1 83 ? 18.680 -14.149 2.838 1.00 61.28 83 SER A CA 1
ATOM 689 C C . SER A 1 83 ? 20.153 -14.569 2.831 1.00 61.28 83 SER A C 1
ATOM 691 O O . SER A 1 83 ? 21.048 -13.826 3.266 1.00 61.28 83 SER A O 1
ATOM 693 N N . ARG A 1 84 ? 20.407 -15.774 2.294 1.00 60.75 84 ARG A N 1
ATOM 694 C CA . ARG A 1 84 ? 21.750 -16.280 1.964 1.00 60.75 84 ARG A CA 1
ATOM 695 C C . ARG A 1 84 ? 22.458 -15.247 1.078 1.00 60.75 84 ARG A C 1
ATOM 697 O O . ARG A 1 84 ? 21.880 -14.710 0.136 1.00 60.75 84 ARG A O 1
ATOM 704 N N . HIS A 1 85 ? 23.712 -14.926 1.400 1.00 58.59 85 HIS A N 1
ATOM 705 C CA . HIS A 1 85 ? 24.429 -13.762 0.851 1.00 58.59 85 HIS A CA 1
ATOM 706 C C . HIS A 1 85 ? 24.528 -13.750 -0.692 1.00 58.59 85 HIS A C 1
ATOM 708 O O . HIS A 1 85 ? 24.679 -12.685 -1.292 1.00 58.59 85 HIS A O 1
ATOM 714 N N . SER A 1 86 ? 24.385 -14.919 -1.328 1.00 60.34 86 SER A N 1
ATOM 715 C CA . SER A 1 86 ? 24.462 -15.112 -2.778 1.00 60.34 86 SER A CA 1
ATOM 716 C C . SER A 1 86 ? 23.266 -14.534 -3.561 1.00 60.34 86 SER A C 1
ATOM 718 O O . SER A 1 86 ? 23.454 -14.139 -4.712 1.00 60.34 86 SER A O 1
ATOM 720 N N . ASP A 1 87 ? 22.089 -14.376 -2.947 1.00 64.50 87 ASP A N 1
ATOM 721 C CA . ASP A 1 87 ? 20.842 -14.053 -3.673 1.00 64.50 87 ASP A CA 1
ATOM 722 C C . ASP A 1 87 ? 20.345 -12.613 -3.445 1.00 64.50 87 ASP A C 1
ATOM 724 O O . ASP A 1 87 ? 19.235 -12.243 -3.826 1.00 64.50 87 ASP A O 1
ATOM 728 N N . ARG A 1 88 ? 21.181 -11.751 -2.846 1.00 69.00 88 ARG A N 1
ATOM 729 C CA . ARG A 1 88 ? 20.800 -10.368 -2.496 1.00 69.00 88 ARG A CA 1
ATOM 730 C C . ARG A 1 88 ? 20.715 -9.421 -3.695 1.00 69.00 88 ARG A C 1
ATOM 732 O O . ARG A 1 88 ? 19.929 -8.479 -3.661 1.00 69.00 88 ARG A O 1
ATOM 739 N N . MET A 1 89 ? 21.487 -9.661 -4.760 1.00 71.31 89 MET A N 1
ATOM 740 C CA . MET A 1 89 ? 21.483 -8.790 -5.946 1.00 71.31 89 MET A CA 1
ATOM 741 C C . MET A 1 89 ? 20.106 -8.746 -6.634 1.00 71.31 89 MET A C 1
ATOM 743 O O . MET A 1 89 ? 19.585 -7.645 -6.796 1.00 71.31 89 MET A O 1
ATOM 747 N N . PRO A 1 90 ? 19.492 -9.881 -7.030 1.00 75.06 90 PRO A N 1
ATOM 748 C CA . PRO A 1 90 ? 18.158 -9.887 -7.644 1.00 75.06 90 PRO A CA 1
ATOM 749 C C . PRO A 1 90 ? 17.083 -9.226 -6.771 1.00 75.06 90 PRO A C 1
ATOM 751 O O . PRO A 1 90 ? 16.232 -8.491 -7.269 1.00 75.06 90 PRO A O 1
ATOM 754 N N . LEU A 1 91 ? 17.173 -9.441 -5.458 1.00 75.75 91 LEU A N 1
ATOM 755 C CA . LEU A 1 91 ? 16.280 -8.870 -4.453 1.00 75.75 91 LEU A CA 1
ATOM 756 C C . LEU A 1 91 ? 16.320 -7.332 -4.443 1.00 75.75 91 LEU A C 1
ATOM 758 O O . LEU A 1 91 ? 15.281 -6.675 -4.407 1.00 75.75 91 LEU A O 1
ATOM 762 N N . LEU A 1 92 ? 17.522 -6.756 -4.541 1.00 77.88 92 LEU A N 1
ATOM 763 C CA . LEU A 1 92 ? 17.726 -5.307 -4.584 1.00 77.88 92 LEU A CA 1
ATOM 76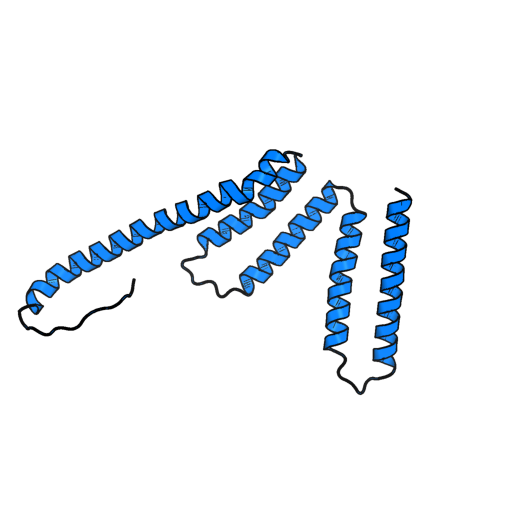4 C C . LEU A 1 92 ? 17.161 -4.691 -5.875 1.00 77.88 92 LEU A C 1
ATOM 766 O O . LEU A 1 92 ? 16.575 -3.611 -5.842 1.00 77.88 92 LEU A O 1
ATOM 770 N N . TRP A 1 93 ? 17.258 -5.392 -7.008 1.00 80.00 93 TRP A N 1
ATOM 771 C CA . TRP A 1 93 ? 16.645 -4.936 -8.263 1.00 80.00 93 TRP A CA 1
ATOM 772 C C . TRP A 1 93 ? 15.117 -4.889 -8.184 1.00 80.00 93 TRP A C 1
ATOM 774 O O . TRP A 1 93 ? 14.520 -3.914 -8.638 1.00 80.00 93 TRP A O 1
ATOM 784 N N . MET A 1 94 ? 14.484 -5.889 -7.564 1.00 77.31 94 MET A N 1
ATOM 785 C CA . MET A 1 94 ? 13.032 -5.875 -7.337 1.00 77.31 94 MET A CA 1
ATOM 786 C C . MET A 1 94 ? 12.604 -4.719 -6.427 1.00 77.31 94 MET A C 1
ATOM 788 O O . MET A 1 94 ? 11.585 -4.081 -6.679 1.00 77.31 94 MET A O 1
ATOM 792 N N . PHE A 1 95 ? 13.416 -4.385 -5.424 1.00 82.88 95 PHE A N 1
ATOM 793 C CA . PHE A 1 95 ? 13.164 -3.241 -4.551 1.00 82.88 95 PHE A CA 1
ATOM 794 C C . PHE A 1 95 ? 13.145 -1.902 -5.301 1.00 82.88 95 PHE A C 1
ATOM 796 O O . PHE A 1 95 ? 12.317 -1.050 -4.996 1.00 82.88 95 PHE A O 1
ATOM 803 N N . ILE A 1 96 ? 14.001 -1.726 -6.313 1.00 83.38 96 ILE A N 1
ATOM 804 C CA . ILE A 1 96 ? 14.029 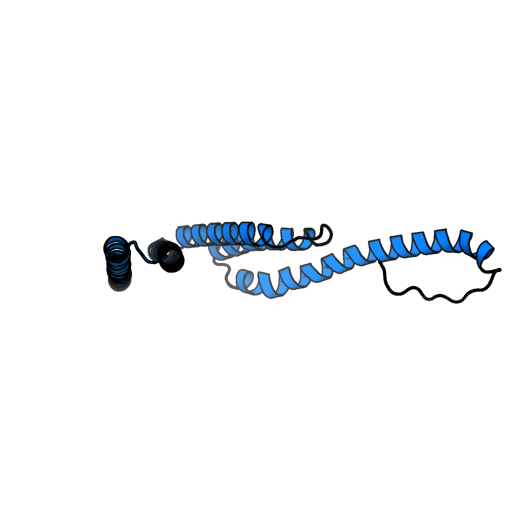-0.520 -7.161 1.00 83.38 96 ILE A CA 1
ATOM 805 C C . ILE A 1 96 ? 12.915 -0.550 -8.229 1.00 83.38 96 ILE A C 1
ATOM 807 O O . ILE A 1 96 ? 12.381 0.493 -8.608 1.00 83.38 96 ILE A O 1
ATOM 811 N N . ALA A 1 97 ? 12.517 -1.735 -8.693 1.00 85.75 97 ALA A N 1
ATOM 812 C CA . ALA A 1 97 ? 11.468 -1.911 -9.699 1.00 85.75 97 ALA A CA 1
ATOM 813 C C . ALA A 1 97 ? 10.078 -1.425 -9.238 1.00 85.75 97 ALA A C 1
ATOM 815 O O . ALA A 1 97 ? 9.290 -0.950 -10.059 1.00 85.75 97 ALA A O 1
ATOM 816 N N . ILE A 1 98 ? 9.774 -1.524 -7.941 1.00 86.88 98 ILE A N 1
ATOM 817 C CA . ILE A 1 98 ? 8.497 -1.086 -7.354 1.00 86.88 98 ILE A CA 1
ATOM 818 C C . ILE A 1 98 ? 8.305 0.441 -7.425 1.00 86.88 98 ILE A C 1
ATOM 820 O O . ILE A 1 98 ? 7.320 0.872 -8.024 1.00 86.88 98 ILE A O 1
ATOM 824 N N . PRO A 1 99 ? 9.193 1.290 -6.867 1.00 85.94 99 PRO A N 1
ATOM 825 C CA . PRO A 1 99 ? 9.013 2.740 -6.926 1.00 85.94 99 PRO A CA 1
ATOM 826 C C . PRO A 1 99 ? 9.031 3.260 -8.366 1.00 85.94 99 PRO A C 1
ATOM 828 O O . PRO A 1 99 ? 8.254 4.153 -8.697 1.00 85.94 99 PRO A O 1
ATOM 831 N N . ILE A 1 100 ? 9.843 2.657 -9.242 1.00 87.62 100 ILE A N 1
ATOM 832 C CA . ILE A 1 100 ? 9.836 2.974 -10.675 1.00 87.62 100 ILE A CA 1
ATOM 833 C C . ILE A 1 100 ? 8.463 2.673 -11.289 1.00 87.62 100 ILE A C 1
ATOM 835 O O . ILE A 1 100 ? 7.929 3.524 -11.992 1.00 87.62 100 ILE A O 1
ATOM 839 N N . ASN A 1 101 ? 7.844 1.525 -10.984 1.00 88.88 101 ASN A N 1
ATOM 840 C CA . ASN A 1 101 ? 6.480 1.231 -11.444 1.00 88.88 101 ASN A CA 1
ATOM 841 C C . ASN A 1 101 ? 5.485 2.317 -11.036 1.00 88.88 101 ASN A C 1
ATOM 843 O O . ASN A 1 101 ? 4.750 2.816 -11.883 1.00 88.88 101 ASN A O 1
ATOM 847 N N . TYR A 1 102 ? 5.475 2.706 -9.759 1.00 88.00 102 TYR A N 1
ATOM 848 C CA . TYR A 1 102 ? 4.558 3.739 -9.272 1.00 88.00 102 TYR A CA 1
ATOM 849 C C . TYR A 1 102 ? 4.803 5.101 -9.933 1.00 88.00 102 TYR A C 1
ATOM 851 O O . TYR A 1 102 ? 3.848 5.825 -10.216 1.00 88.00 102 TYR A O 1
ATOM 859 N N . TRP A 1 103 ? 6.056 5.423 -10.257 1.00 86.12 103 TRP A N 1
ATOM 860 C CA . TRP A 1 103 ? 6.397 6.614 -11.032 1.00 86.12 103 TRP A CA 1
ATOM 861 C C . TRP A 1 103 ? 5.823 6.569 -12.457 1.00 86.12 103 TRP A C 1
ATOM 863 O O . TRP A 1 103 ? 5.237 7.550 -12.917 1.00 86.12 103 TRP A O 1
ATOM 873 N N . LEU A 1 104 ? 5.916 5.420 -13.141 1.00 86.00 104 LEU A N 1
ATOM 874 C CA . LEU A 1 104 ? 5.327 5.225 -14.474 1.00 86.00 104 LEU A CA 1
ATOM 875 C C . LEU A 1 104 ? 3.800 5.392 -14.465 1.00 86.00 104 LEU A C 1
ATOM 877 O O . LEU A 1 104 ? 3.241 5.966 -15.403 1.00 86.00 104 LEU A O 1
ATOM 881 N N . ILE A 1 105 ? 3.133 4.929 -13.402 1.00 85.56 105 ILE A N 1
ATOM 882 C CA . ILE A 1 105 ? 1.689 5.128 -13.214 1.00 85.56 105 ILE A CA 1
ATOM 883 C C . ILE A 1 105 ? 1.369 6.623 -13.081 1.00 85.56 105 ILE A C 1
ATOM 885 O O . ILE A 1 105 ? 0.411 7.096 -13.688 1.00 85.56 105 ILE A O 1
ATOM 889 N N . GLY A 1 106 ? 2.190 7.379 -12.344 1.00 83.50 106 GLY A N 1
ATOM 890 C CA . GLY A 1 106 ? 2.020 8.826 -12.169 1.00 83.50 106 GLY A CA 1
ATOM 891 C C . GLY A 1 106 ? 2.098 9.627 -13.475 1.00 83.50 106 GLY A C 1
ATOM 892 O O . GLY A 1 106 ? 1.402 10.628 -13.621 1.00 83.50 106 GLY A O 1
ATOM 893 N N . ILE A 1 107 ? 2.883 9.158 -14.450 1.00 86.38 107 ILE A N 1
ATOM 894 C CA . ILE A 1 107 ? 2.999 9.772 -15.788 1.00 86.38 107 ILE A CA 1
ATOM 895 C C . ILE A 1 107 ? 1.835 9.343 -16.714 1.00 86.38 107 ILE A C 1
ATOM 897 O O . ILE A 1 107 ? 1.691 9.849 -17.825 1.00 86.38 107 ILE A O 1
ATOM 901 N N . GLY A 1 108 ? 0.965 8.425 -16.274 1.00 83.56 108 GLY A N 1
ATOM 902 C CA . GLY A 1 108 ? -0.185 7.947 -17.053 1.00 83.56 108 GLY A CA 1
ATOM 903 C C . GLY A 1 108 ? 0.185 6.976 -18.180 1.00 83.56 108 GLY A C 1
ATOM 904 O O . GLY A 1 108 ? -0.619 6.715 -19.075 1.00 83.56 108 GLY A O 1
ATOM 905 N N . TRP A 1 109 ? 1.394 6.413 -18.155 1.00 85.50 109 TRP A N 1
ATOM 906 C CA . TRP A 1 109 ? 1.886 5.472 -19.163 1.00 85.50 109 TRP A CA 1
ATOM 907 C C . TRP A 1 109 ? 1.494 4.027 -18.830 1.00 85.50 109 TRP A C 1
ATOM 909 O O . TRP A 1 109 ? 2.328 3.166 -18.538 1.00 85.50 109 TRP A O 1
ATOM 919 N N . TYR A 1 110 ? 0.190 3.752 -18.909 1.00 81.75 110 TYR A N 1
ATOM 920 C CA . TYR A 1 110 ? -0.396 2.452 -18.563 1.00 81.75 110 TYR A CA 1
ATOM 921 C C . TYR A 1 110 ? 0.233 1.275 -19.323 1.00 81.75 110 TYR A C 1
ATOM 923 O O . TYR A 1 110 ? 0.518 0.244 -18.720 1.00 81.75 110 TYR A O 1
ATOM 931 N N . GLY A 1 111 ? 0.507 1.434 -20.624 1.00 85.75 111 GLY A N 1
ATOM 932 C CA . GLY A 1 111 ? 1.111 0.374 -21.440 1.00 85.75 111 GLY A CA 1
ATOM 933 C C . GLY A 1 111 ? 2.501 -0.043 -20.951 1.00 85.75 111 GLY A C 1
ATOM 934 O O . GLY A 1 111 ? 2.795 -1.232 -20.865 1.00 85.75 111 GLY A O 1
ATOM 935 N N . MET A 1 112 ? 3.334 0.921 -20.553 1.00 86.25 112 MET A N 1
ATOM 936 C CA . MET A 1 112 ? 4.673 0.629 -20.033 1.00 86.25 112 MET A CA 1
ATOM 937 C C . MET A 1 112 ? 4.615 0.016 -18.633 1.00 86.25 112 MET A C 1
ATOM 939 O O . MET A 1 112 ? 5.347 -0.931 -18.365 1.00 86.25 112 MET A O 1
ATOM 943 N N . PHE A 1 113 ? 3.721 0.500 -17.765 1.00 86.94 113 PHE A N 1
ATOM 944 C CA . PHE A 1 113 ? 3.510 -0.058 -16.424 1.00 86.94 113 PHE A CA 1
ATOM 945 C C . PHE A 1 113 ? 3.135 -1.553 -16.468 1.00 86.94 113 PHE A C 1
ATOM 947 O O . PHE A 1 113 ? 3.789 -2.368 -15.818 1.00 86.94 113 PHE A O 1
ATOM 954 N N . VAL A 1 114 ? 2.131 -1.932 -17.273 1.00 88.19 114 VAL A N 1
ATOM 955 C CA . VAL A 1 114 ? 1.632 -3.322 -17.317 1.00 88.19 114 VAL A CA 1
ATOM 956 C C . VAL A 1 114 ? 2.692 -4.292 -17.847 1.00 88.19 114 VAL A C 1
ATOM 958 O O . VAL A 1 114 ? 2.783 -5.424 -17.377 1.00 88.19 114 VAL A O 1
ATOM 961 N N . VAL A 1 115 ? 3.518 -3.858 -18.802 1.00 91.19 115 VAL A N 1
ATOM 962 C CA . VAL A 1 115 ? 4.548 -4.703 -19.431 1.00 91.19 115 VAL A CA 1
ATOM 963 C C . VAL A 1 115 ? 5.839 -4.756 -18.597 1.00 91.19 115 VAL A C 1
ATOM 965 O O . VAL A 1 115 ? 6.597 -5.725 -18.689 1.00 91.19 115 VAL A O 1
ATOM 968 N N . PHE A 1 116 ? 6.089 -3.765 -17.734 1.00 87.88 116 PHE A N 1
ATOM 969 C CA . PHE A 1 116 ? 7.331 -3.642 -16.966 1.00 87.88 116 PHE A CA 1
ATOM 970 C C . PHE A 1 116 ? 7.641 -4.871 -16.101 1.00 87.88 116 PHE A C 1
ATOM 972 O O . PHE A 1 116 ? 8.726 -5.446 -16.191 1.00 87.88 116 PHE A O 1
ATOM 979 N N . ILE A 1 117 ? 6.688 -5.298 -15.271 1.00 87.19 117 ILE A N 1
ATOM 980 C CA . ILE A 1 117 ? 6.884 -6.435 -14.362 1.00 87.19 117 ILE A CA 1
ATOM 981 C C . ILE A 1 117 ? 7.040 -7.762 -15.135 1.00 87.19 117 ILE A C 1
ATOM 983 O O . ILE A 1 117 ? 8.088 -8.395 -14.994 1.00 87.19 117 ILE A O 1
ATOM 987 N N . PRO A 1 118 ? 6.069 -8.199 -15.965 1.00 86.06 118 PRO A N 1
ATOM 988 C CA . PRO A 1 118 ? 6.111 -9.518 -16.599 1.00 86.06 118 PRO A CA 1
ATOM 989 C C . PRO A 1 118 ? 7.195 -9.671 -17.669 1.00 86.06 118 PRO A C 1
ATOM 991 O O . PRO A 1 118 ? 7.637 -10.789 -17.901 1.00 86.06 118 PRO A O 1
ATOM 994 N N . VAL A 1 119 ? 7.626 -8.592 -18.331 1.00 90.94 119 VAL A N 1
ATOM 995 C CA . VAL A 1 119 ? 8.622 -8.683 -19.411 1.00 90.94 119 VAL A CA 1
ATOM 996 C C . VAL A 1 119 ? 9.995 -8.238 -18.934 1.00 90.94 119 VAL A C 1
ATOM 998 O O . VAL A 1 119 ? 10.946 -9.010 -19.009 1.00 90.94 119 VAL A O 1
ATOM 1001 N N . TYR A 1 120 ? 10.132 -7.020 -18.408 1.00 87.75 120 TYR A N 1
ATOM 1002 C CA . TYR A 1 120 ? 11.459 -6.471 -18.116 1.00 87.75 120 TYR A CA 1
ATOM 1003 C C . TYR A 1 120 ? 12.078 -7.089 -16.861 1.00 87.75 120 TYR A C 1
ATOM 1005 O O . TYR A 1 120 ? 13.237 -7.505 -16.895 1.00 87.75 120 TYR A O 1
ATOM 1013 N N . VAL A 1 121 ? 11.322 -7.197 -15.764 1.00 85.31 121 VAL A N 1
ATOM 1014 C CA . VAL A 1 121 ? 11.853 -7.760 -14.508 1.00 85.31 121 VAL A CA 1
ATOM 1015 C C . VAL A 1 121 ? 12.113 -9.262 -14.655 1.00 85.31 121 VAL A C 1
ATOM 1017 O O . VAL A 1 121 ? 13.204 -9.729 -14.321 1.00 85.31 121 VAL A O 1
ATOM 1020 N N . PHE A 1 122 ? 11.159 -10.011 -15.215 1.00 83.94 122 PHE A N 1
ATOM 1021 C CA . PHE A 1 122 ? 11.305 -11.455 -15.432 1.00 83.94 122 PHE A CA 1
ATOM 1022 C C . PHE A 1 122 ? 12.402 -11.826 -16.424 1.00 83.94 122 PHE A C 1
ATOM 1024 O O . PHE A 1 122 ? 13.012 -12.870 -16.242 1.00 83.94 122 PHE A O 1
ATOM 1031 N N . LEU A 1 123 ? 12.687 -11.008 -17.440 1.00 86.81 123 LEU A N 1
ATOM 1032 C CA . LEU A 1 123 ? 13.803 -11.259 -18.357 1.00 86.81 123 LEU A CA 1
ATOM 1033 C C . LEU A 1 123 ? 15.152 -10.903 -17.716 1.00 86.81 123 LEU A C 1
ATOM 1035 O O . LEU A 1 123 ? 16.161 -11.576 -17.938 1.00 86.81 123 LEU A O 1
ATOM 1039 N N . PHE A 1 124 ? 15.175 -9.872 -16.873 1.00 84.25 124 PHE A N 1
ATOM 1040 C CA . PHE A 1 124 ? 16.393 -9.421 -16.208 1.00 84.25 124 PHE A CA 1
ATOM 1041 C C . PHE A 1 124 ? 16.878 -10.380 -15.110 1.00 84.25 124 PHE A C 1
ATOM 1043 O O . PHE A 1 124 ? 18.088 -10.577 -14.963 1.00 84.25 124 PHE A O 1
ATOM 1050 N N . LEU A 1 125 ? 15.960 -11.002 -14.363 1.00 80.25 125 LEU A N 1
ATOM 1051 C CA . LEU A 1 125 ? 16.273 -11.975 -13.308 1.00 80.25 125 LEU A CA 1
ATOM 1052 C C . LEU A 1 125 ? 17.159 -13.150 -13.796 1.00 80.25 125 LEU A C 1
ATOM 1054 O O . LEU A 1 125 ? 18.277 -13.285 -13.290 1.00 80.25 125 LEU A O 1
ATOM 1058 N N . PRO A 1 126 ? 16.762 -13.967 -14.793 1.00 79.00 126 PRO A N 1
ATOM 1059 C CA . PRO A 1 126 ? 17.568 -15.076 -15.297 1.00 79.00 126 PRO A CA 1
ATOM 1060 C C . PRO A 1 126 ? 18.828 -14.586 -16.018 1.00 79.00 126 PRO A C 1
ATOM 1062 O O . PRO A 1 126 ? 19.896 -15.168 -15.832 1.00 79.00 126 PRO A O 1
ATOM 1065 N N . ALA A 1 127 ? 18.760 -13.470 -16.756 1.00 82.81 127 ALA A N 1
ATOM 1066 C CA . ALA A 1 127 ? 19.932 -12.888 -17.413 1.00 82.81 127 ALA A CA 1
ATOM 1067 C C . ALA A 1 127 ? 21.043 -12.515 -16.412 1.00 82.81 127 ALA A C 1
ATOM 1069 O O . ALA A 1 127 ? 22.233 -12.621 -16.720 1.00 82.81 127 ALA A O 1
ATOM 1070 N N . ARG A 1 128 ? 20.681 -12.093 -15.194 1.00 75.94 128 ARG A N 1
ATOM 1071 C CA . ARG A 1 128 ? 21.639 -11.838 -14.107 1.00 75.94 128 ARG A CA 1
ATOM 1072 C C . ARG A 1 128 ? 22.175 -13.116 -13.474 1.00 75.94 128 ARG A C 1
ATOM 1074 O O . ARG A 1 128 ? 23.368 -13.160 -13.183 1.00 75.94 128 ARG A O 1
ATOM 1081 N N . MET A 1 129 ? 21.336 -14.133 -13.285 1.00 71.81 129 MET A N 1
ATOM 1082 C CA . MET A 1 129 ? 21.768 -15.421 -12.727 1.00 71.81 129 MET A CA 1
ATOM 1083 C C . MET A 1 129 ? 22.804 -16.104 -13.633 1.00 71.81 129 MET A C 1
ATOM 1085 O O . MET A 1 129 ? 23.831 -16.573 -13.146 1.00 71.81 129 MET A O 1
ATOM 1089 N N . VAL A 1 130 ? 22.611 -16.051 -14.956 1.00 76.19 130 VAL A N 1
ATOM 1090 C CA . VAL A 1 130 ? 23.568 -16.592 -15.943 1.00 76.19 130 VAL A CA 1
ATOM 1091 C C . VAL A 1 130 ? 24.913 -15.849 -15.919 1.00 76.19 130 VAL A C 1
ATOM 1093 O O . VAL A 1 130 ? 25.967 -16.457 -16.073 1.00 76.19 130 VAL A O 1
ATOM 1096 N N . LYS A 1 131 ? 24.921 -14.537 -15.645 1.00 64.94 131 LYS A N 1
ATOM 1097 C CA . LYS A 1 131 ? 26.170 -13.764 -15.470 1.00 64.94 131 LYS A CA 1
ATOM 1098 C C . LYS A 1 131 ? 26.930 -14.084 -14.179 1.00 64.94 131 LYS A C 1
ATOM 1100 O O . LYS A 1 131 ? 28.027 -13.568 -13.984 1.00 64.94 131 LYS A O 1
ATOM 1105 N N . LYS A 1 132 ? 26.331 -14.842 -13.261 1.00 60.16 132 LYS A N 1
ATOM 1106 C CA . LYS A 1 132 ? 26.987 -15.304 -12.035 1.00 60.16 132 LYS A CA 1
ATOM 1107 C C . LYS A 1 132 ? 27.427 -16.765 -12.150 1.00 60.16 132 LYS A C 1
ATOM 1109 O O . LYS A 1 132 ? 28.409 -17.141 -11.512 1.00 60.16 132 LYS A O 1
ATOM 1114 N N . SER A 1 133 ? 26.749 -17.567 -12.976 1.00 56.88 133 SER A N 1
ATOM 1115 C CA . SER A 1 133 ? 27.101 -18.974 -13.195 1.00 56.88 133 SER A CA 1
ATOM 1116 C C . SER A 1 133 ? 28.450 -19.135 -13.899 1.00 56.88 133 SER A C 1
ATOM 1118 O O . SER A 1 133 ? 29.255 -19.956 -13.475 1.00 56.88 133 SER A O 1
ATOM 1120 N N . ASN A 1 134 ? 28.759 -18.304 -14.898 1.00 55.03 134 ASN A N 1
ATOM 1121 C CA . ASN A 1 134 ? 30.048 -18.332 -15.600 1.00 55.03 134 ASN A CA 1
ATOM 1122 C C . ASN A 1 134 ? 31.249 -18.052 -14.674 1.00 55.03 134 ASN A C 1
ATOM 1124 O O . ASN A 1 134 ? 32.308 -18.632 -14.874 1.00 55.03 134 ASN A O 1
ATOM 1128 N N . LEU A 1 135 ? 31.097 -17.233 -13.628 1.00 55.25 135 LEU A N 1
ATOM 1129 C CA . LEU A 1 135 ? 32.161 -16.999 -12.640 1.00 55.25 135 LEU A CA 1
ATOM 1130 C C . LEU A 1 135 ? 32.380 -18.205 -11.710 1.00 55.25 135 LEU A C 1
ATOM 1132 O O . LEU A 1 135 ? 33.525 -18.537 -11.410 1.00 55.25 135 LEU A O 1
ATOM 1136 N N . TRP A 1 136 ? 31.313 -18.894 -11.295 1.00 50.75 136 TRP A N 1
ATOM 1137 C CA . TRP A 1 136 ? 31.422 -20.128 -10.504 1.00 50.75 136 TRP A CA 1
ATOM 1138 C C . TRP A 1 136 ? 31.970 -21.299 -11.323 1.00 50.75 136 TRP A C 1
ATOM 1140 O O . TRP A 1 136 ? 32.813 -22.040 -10.827 1.00 50.75 136 TRP A O 1
ATOM 1150 N N . THR A 1 137 ? 31.577 -21.430 -12.592 1.00 54.56 137 THR A N 1
ATOM 1151 C CA . THR A 1 137 ? 32.123 -22.453 -13.494 1.00 54.56 137 THR A CA 1
ATOM 1152 C C . THR A 1 137 ? 33.604 -22.223 -13.789 1.00 54.56 137 THR A C 1
ATOM 1154 O O . THR A 1 137 ? 34.353 -23.195 -13.801 1.00 54.56 137 THR A O 1
ATOM 1157 N N . ILE A 1 138 ? 34.059 -20.974 -13.969 1.00 56.84 138 ILE A N 1
ATOM 1158 C CA . ILE A 1 138 ? 35.483 -20.663 -14.206 1.00 56.84 138 ILE A CA 1
ATOM 1159 C C . ILE A 1 138 ? 36.305 -20.820 -12.919 1.00 56.84 138 ILE A C 1
ATOM 1161 O O . ILE A 1 138 ? 37.402 -21.361 -12.971 1.00 56.84 138 ILE A O 1
ATOM 1165 N N . SER A 1 139 ? 35.781 -20.425 -11.754 1.00 55.53 139 SER A N 1
ATOM 1166 C CA . SER A 1 139 ? 36.471 -20.639 -10.471 1.00 55.53 139 SER A CA 1
ATOM 1167 C C . SER A 1 139 ? 36.534 -22.129 -10.097 1.00 55.53 139 SER A C 1
ATOM 1169 O O . SER A 1 139 ? 37.573 -22.620 -9.663 1.00 55.53 139 SER A O 1
ATOM 1171 N N . GLY A 1 140 ? 35.458 -22.882 -10.350 1.00 55.22 140 GLY A N 1
ATOM 1172 C CA . GLY A 1 140 ? 35.394 -24.331 -10.150 1.00 55.22 140 GLY A CA 1
ATOM 1173 C C . GLY A 1 140 ? 36.302 -25.107 -11.104 1.00 55.22 140 GLY A C 1
ATOM 1174 O O . GLY A 1 140 ? 37.013 -26.003 -10.663 1.00 55.22 140 GLY A O 1
ATOM 1175 N N . THR A 1 141 ? 36.362 -24.734 -12.389 1.00 56.34 141 THR A N 1
ATOM 1176 C CA . THR A 1 141 ? 37.307 -25.348 -13.344 1.00 56.34 141 THR A CA 1
ATOM 1177 C C . THR A 1 141 ? 38.747 -24.882 -13.141 1.00 56.34 141 THR A C 1
ATOM 1179 O O . THR A 1 141 ? 39.647 -25.686 -13.348 1.00 56.34 141 THR A O 1
ATOM 1182 N N . ALA A 1 142 ? 39.006 -23.661 -12.661 1.00 55.06 142 ALA A N 1
ATOM 1183 C CA . ALA A 1 142 ? 40.347 -23.235 -12.249 1.00 55.06 142 ALA A CA 1
ATOM 1184 C C . ALA A 1 142 ? 40.823 -23.988 -10.994 1.00 55.06 142 ALA A C 1
ATOM 1186 O O . ALA A 1 142 ? 41.970 -24.427 -10.944 1.00 55.06 142 ALA A O 1
ATOM 1187 N N . CYS A 1 143 ? 39.938 -24.207 -10.016 1.00 51.06 143 CYS A N 1
ATOM 1188 C CA . CYS A 1 143 ? 40.239 -24.989 -8.816 1.00 51.06 143 CYS A CA 1
ATOM 1189 C C . CYS A 1 143 ? 40.418 -26.482 -9.144 1.00 51.06 143 CYS A C 1
ATOM 1191 O O . CYS A 1 143 ? 41.385 -27.092 -8.698 1.00 51.06 143 CYS A O 1
ATOM 1193 N N . LEU A 1 144 ? 39.571 -27.055 -10.009 1.00 57.25 144 LEU A N 1
ATOM 1194 C CA . LEU A 1 144 ? 39.743 -28.419 -10.523 1.00 57.25 144 LEU A CA 1
ATOM 1195 C C . LEU A 1 144 ? 40.999 -28.548 -11.394 1.00 57.25 144 LEU A C 1
ATOM 1197 O O . LEU A 1 144 ? 41.714 -29.530 -11.260 1.00 57.25 144 LEU A O 1
ATOM 1201 N N . SER A 1 145 ? 41.333 -27.562 -12.229 1.00 54.38 145 SER A N 1
ATOM 1202 C CA . SER A 1 145 ? 42.555 -27.574 -13.047 1.00 54.38 145 SER A CA 1
ATOM 1203 C C . SER A 1 145 ? 43.830 -27.396 -12.215 1.00 54.38 145 SER A C 1
ATOM 1205 O O . SER A 1 145 ? 44.878 -27.903 -12.617 1.00 54.38 145 SER A O 1
ATOM 1207 N N . PHE A 1 146 ? 43.771 -26.689 -11.082 1.00 55.44 146 PHE A N 1
ATOM 1208 C CA . PHE A 1 146 ? 44.889 -26.573 -10.144 1.00 55.44 146 PHE A CA 1
ATOM 1209 C C . PHE A 1 146 ? 45.023 -27.833 -9.274 1.00 55.44 146 PHE A C 1
ATOM 1211 O O . PHE A 1 146 ? 46.128 -28.348 -9.112 1.00 55.44 146 PHE A O 1
ATOM 1218 N N . ASN A 1 147 ? 43.904 -28.391 -8.799 1.00 54.38 147 ASN A N 1
ATOM 1219 C CA . ASN A 1 147 ? 43.883 -29.635 -8.029 1.00 54.38 147 ASN A CA 1
ATOM 1220 C C . ASN A 1 147 ? 44.298 -30.855 -8.871 1.00 54.38 147 ASN A C 1
ATOM 1222 O O . ASN A 1 147 ? 45.027 -31.711 -8.374 1.00 54.38 147 ASN A O 1
ATOM 1226 N N . ASN A 1 148 ? 43.913 -30.918 -10.154 1.00 51.69 148 ASN A N 1
ATOM 1227 C CA . ASN A 1 148 ? 44.266 -32.025 -11.056 1.00 51.69 148 ASN A CA 1
ATOM 1228 C C . ASN A 1 148 ? 45.787 -32.131 -11.286 1.00 51.69 148 ASN A C 1
ATOM 1230 O O . ASN A 1 148 ? 46.333 -33.225 -11.373 1.00 51.69 148 ASN A O 1
ATOM 1234 N N . ARG A 1 149 ? 46.512 -31.002 -11.264 1.00 53.44 149 ARG A N 1
ATOM 1235 C CA . ARG A 1 149 ? 47.984 -30.999 -11.369 1.00 53.44 149 ARG A CA 1
ATOM 1236 C C . ARG A 1 149 ? 48.675 -31.605 -10.136 1.00 53.44 149 ARG A C 1
ATOM 1238 O O . ARG A 1 149 ? 49.800 -32.076 -10.244 1.00 53.44 149 ARG A O 1
ATOM 1245 N N . HIS A 1 150 ? 48.015 -31.606 -8.978 1.00 48.75 150 HIS A N 1
ATOM 1246 C CA . HIS A 1 150 ? 48.518 -32.231 -7.749 1.00 48.75 150 HIS A CA 1
ATOM 1247 C C . HIS A 1 150 ? 48.005 -33.670 -7.552 1.00 48.75 150 HIS A C 1
ATOM 1249 O O . HIS A 1 150 ? 48.678 -34.474 -6.909 1.00 48.75 150 HIS A O 1
ATOM 1255 N N . THR A 1 151 ? 46.841 -34.016 -8.113 1.00 48.50 151 THR A N 1
ATOM 1256 C CA . THR A 1 151 ? 46.214 -35.341 -7.954 1.00 48.50 151 THR A CA 1
ATOM 1257 C C . THR A 1 151 ? 46.696 -36.386 -8.958 1.00 48.50 151 THR A C 1
ATOM 1259 O O . THR A 1 151 ? 46.612 -37.566 -8.630 1.00 48.50 151 THR A O 1
ATOM 1262 N N . GLU A 1 152 ? 47.322 -36.016 -10.084 1.00 53.12 152 GLU A N 1
ATOM 1263 C CA . GLU A 1 152 ? 48.030 -36.993 -10.941 1.00 53.12 152 GLU A CA 1
ATOM 1264 C C . GLU A 1 152 ? 49.153 -37.746 -10.195 1.00 53.12 152 GLU A C 1
ATOM 1266 O O . GLU A 1 152 ? 49.465 -38.886 -10.535 1.00 53.12 152 GLU A O 1
ATOM 1271 N N . VAL A 1 153 ? 49.723 -37.164 -9.131 1.00 53.47 153 VAL A N 1
ATOM 1272 C CA . VAL A 1 153 ? 50.727 -37.841 -8.287 1.00 53.47 153 VAL A CA 1
ATOM 1273 C C . VAL A 1 153 ? 50.079 -38.825 -7.300 1.00 53.47 153 VAL A C 1
ATOM 1275 O O . VAL A 1 153 ? 50.692 -39.833 -6.951 1.00 53.47 153 VAL A O 1
ATOM 1278 N N . LEU A 1 154 ? 48.834 -38.577 -6.874 1.00 48.03 154 LEU A N 1
ATOM 1279 C CA . LEU A 1 154 ? 48.121 -39.410 -5.894 1.00 48.03 154 LEU A CA 1
ATOM 1280 C C . LEU A 1 154 ? 47.211 -40.475 -6.531 1.00 48.03 154 LEU A C 1
ATOM 1282 O O . LEU A 1 154 ? 46.959 -41.500 -5.908 1.00 48.03 154 LEU A O 1
ATOM 1286 N N . LEU A 1 155 ? 46.817 -40.315 -7.799 1.00 51.19 155 LEU A N 1
ATOM 1287 C CA . LEU A 1 155 ? 46.038 -41.294 -8.580 1.00 51.19 155 LEU A CA 1
ATOM 1288 C C . LEU A 1 155 ? 46.829 -42.549 -9.004 1.00 51.19 155 LEU A C 1
ATOM 1290 O O . LEU A 1 155 ? 46.315 -43.390 -9.739 1.00 51.19 155 LEU A O 1
ATOM 1294 N N . LYS A 1 156 ? 48.069 -42.709 -8.521 1.00 51.00 156 LYS A N 1
ATOM 1295 C CA . LYS A 1 156 ? 48.827 -43.971 -8.582 1.00 51.00 156 LYS A CA 1
ATOM 1296 C C . LYS A 1 156 ? 48.546 -44.910 -7.400 1.00 51.00 156 LYS A C 1
ATOM 1298 O O . LYS A 1 156 ? 49.044 -46.034 -7.402 1.00 51.00 156 LYS A O 1
ATOM 1303 N N . LEU A 1 157 ? 47.761 -44.477 -6.413 1.00 48.22 157 LEU A N 1
ATOM 1304 C CA . LEU A 1 157 ? 47.275 -45.304 -5.309 1.00 48.22 157 LEU A CA 1
ATOM 1305 C C . LEU A 1 157 ? 45.749 -45.361 -5.408 1.00 48.22 157 LEU A C 1
ATOM 1307 O O . LEU A 1 157 ? 45.060 -44.400 -5.089 1.00 48.22 157 LEU A O 1
ATOM 1311 N N . GLY A 1 158 ? 45.240 -46.462 -5.957 1.00 58.66 158 GLY A N 1
ATOM 1312 C CA . GLY A 1 158 ? 43.818 -46.637 -6.219 1.00 58.66 158 GLY A CA 1
ATOM 1313 C C . GLY A 1 158 ? 42.977 -46.698 -4.947 1.00 58.66 158 GLY A C 1
ATOM 1314 O O . GLY A 1 158 ? 43.271 -47.494 -4.064 1.00 58.66 158 GLY A O 1
ATOM 1315 N N . GLU A 1 159 ? 41.899 -45.914 -4.928 1.00 44.91 159 GLU A N 1
ATOM 1316 C CA . GLU A 1 159 ? 40.633 -46.217 -4.252 1.00 44.91 159 GLU A CA 1
ATOM 1317 C C . GLU A 1 159 ? 39.468 -45.473 -4.947 1.00 44.91 159 GLU A C 1
ATOM 1319 O O . GLU A 1 159 ? 39.688 -44.382 -5.488 1.00 4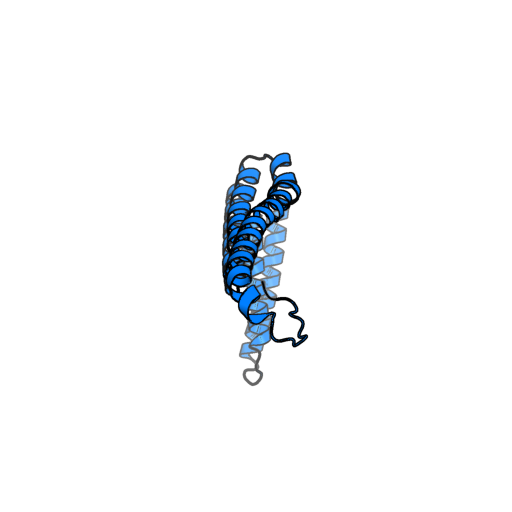4.91 159 GLU A O 1
ATOM 1324 N N . PRO A 1 160 ? 38.245 -46.046 -4.986 1.00 53.09 160 PRO A N 1
ATOM 1325 C CA . PRO A 1 160 ? 37.112 -45.509 -5.729 1.00 53.09 160 PRO A CA 1
ATOM 1326 C C . PRO A 1 160 ? 36.087 -44.856 -4.791 1.00 53.09 160 PRO A C 1
ATOM 1328 O O . PRO A 1 160 ? 35.259 -45.545 -4.213 1.00 53.09 160 PRO A O 1
ATOM 1331 N N . GLU A 1 161 ? 36.067 -43.528 -4.686 1.00 44.81 161 GLU A N 1
ATOM 1332 C CA . GLU A 1 161 ? 35.028 -42.829 -3.917 1.00 44.81 161 GLU A CA 1
ATOM 1333 C C . GLU A 1 161 ? 34.531 -41.598 -4.693 1.00 44.81 161 GLU A C 1
ATOM 1335 O O . GLU A 1 161 ? 35.268 -40.662 -5.013 1.00 44.81 161 GLU A O 1
ATOM 1340 N N . THR A 1 162 ? 33.248 -41.641 -5.048 1.00 51.38 162 THR A N 1
ATOM 1341 C CA . THR A 1 162 ? 32.472 -40.594 -5.725 1.00 51.38 162 THR A CA 1
ATOM 1342 C C . THR A 1 162 ? 32.441 -39.283 -4.936 1.00 51.38 162 THR A C 1
ATOM 1344 O O . THR A 1 162 ? 32.232 -39.336 -3.726 1.00 51.38 162 THR A O 1
ATOM 1347 N N . PRO A 1 163 ? 32.415 -38.107 -5.593 1.00 48.69 163 PRO A N 1
ATOM 1348 C CA . PRO A 1 163 ? 31.857 -36.925 -4.956 1.00 48.69 163 PRO A CA 1
ATOM 1349 C C . PRO A 1 163 ? 30.648 -36.398 -5.727 1.00 48.69 163 PRO A C 1
ATOM 1351 O O . PRO A 1 163 ? 30.738 -35.751 -6.772 1.00 48.69 163 PRO A O 1
ATOM 1354 N N . PHE A 1 164 ? 29.495 -36.656 -5.120 1.00 47.25 164 PHE A N 1
ATOM 1355 C CA . PHE A 1 164 ? 28.328 -35.795 -5.163 1.00 47.25 164 PHE A CA 1
ATOM 1356 C C . PHE A 1 164 ? 28.739 -34.351 -4.799 1.00 47.25 164 PHE A C 1
ATOM 1358 O O . PHE A 1 164 ? 29.240 -34.083 -3.711 1.00 47.25 164 PHE A O 1
ATOM 1365 N N . LEU A 1 165 ? 28.451 -33.423 -5.710 1.00 45.31 165 LEU A N 1
ATOM 1366 C CA . LEU A 1 165 ? 27.547 -32.308 -5.418 1.00 45.31 165 LEU A CA 1
ATOM 1367 C C . LEU A 1 165 ? 27.956 -31.375 -4.261 1.00 45.31 165 LEU A C 1
ATOM 1369 O O . LEU A 1 165 ? 27.237 -31.297 -3.278 1.00 45.31 165 LEU A O 1
ATOM 1373 N N . TYR A 1 166 ? 29.027 -30.592 -4.420 1.00 44.91 166 TYR A N 1
ATOM 1374 C CA . TYR A 1 166 ? 29.159 -29.289 -3.743 1.00 44.91 166 TYR A CA 1
ATOM 1375 C C . TYR A 1 166 ? 29.981 -28.292 -4.582 1.00 44.91 166 TYR A C 1
ATOM 1377 O O . TYR A 1 166 ? 31.209 -28.245 -4.522 1.00 44.91 166 TYR A O 1
ATOM 1385 N N . CYS A 1 167 ? 29.264 -27.470 -5.349 1.00 33.97 167 CYS A N 1
ATOM 1386 C CA . CYS A 1 167 ? 29.570 -26.067 -5.639 1.00 33.97 167 CYS A CA 1
ATOM 1387 C C . CYS A 1 167 ? 28.236 -25.322 -5.726 1.00 33.97 167 CYS A C 1
ATOM 1389 O O . CYS A 1 167 ? 27.328 -25.849 -6.407 1.00 33.97 167 CYS A O 1
#

pLDDT: mean 72.91, std 13.28, range [33.97, 91.19]

Mean predicted aligned error: 14.45 Å

Organism: NCBI:txid59203

Secondary structure (DSSP, 8-state):
-HHHHHHHHHHHHHHHHHHHHHHHHHHH-TTS--HHHHHHHHHHHHHHHHHHHHHHS-HHHHHHHHHHHHHHHHHHHHHHS---GGGHHHHHHHHHHHHHHHHHHHTT-HHHHHHIIIIIIHHHHHHHHHHHHHHHHHHHHHHHHHHHHHHTTTTTS----------

Solvent-accessible surface area (backbone atoms only — not comparable to full-atom values): 9762 Å² total; per-residue (Å²): 110,74,67,58,57,52,52,51,50,53,54,52,50,54,46,52,50,58,48,51,53,50,53,52,48,53,73,74,45,77,91,55,92,53,60,67,60,53,50,53,51,54,52,51,49,52,54,49,54,53,50,52,50,40,72,74,36,58,70,70,58,23,51,51,50,51,46,53,49,53,50,52,53,48,55,54,52,60,69,71,47,89,73,59,83,87,61,49,66,65,54,53,50,55,63,54,50,52,58,51,41,53,51,35,52,75,74,65,41,58,73,59,41,69,45,39,56,75,50,53,50,56,54,46,50,56,58,51,52,55,70,49,48,60,56,51,53,50,53,50,49,50,50,49,58,56,48,49,72,61,41,69,74,52,68,78,60,89,79,93,77,88,81,82,89,87,132